Protein AF-A0A1G6SFZ9-F1 (afdb_monomer)

Foldseek 3Di:
DVQCVDPDVVSNVVVLVVLLVCLLVCLVVLVVVLVVDDDDPPSNLSSLLSLLSNLDPSSLVVLLVQCPPPDPSSVVSSLSSLVSNPDPSSVVSD

Radius of gyration: 12.65 Å; Cα contacts (8 Å, |Δi|>4): 117; chains: 1; bounding box: 27×23×33 Å

InterPro domains:
  IPR011989 Armadillo-like helical [G3DSA:1.25.10.10] (1-94)
  IPR016024 Armadillo-type fold [SSF48371] (5-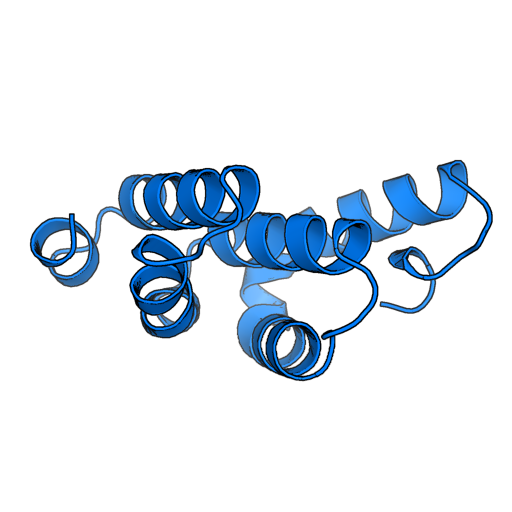87)

Organism: NCBI:txid58114

Sequence (94 aa):
MGLMQSGDPQNQEEGFANLLSLAGENIAALVEEFGAEDRDLGLRRWLLELIASAKTAGAIPILKEQLASSDEMLRYWARHGLEILDTKQSRTIL

Nearest PDB structures (foldseek):
  7q1f-assembly2_T  TM=7.686E-01  e=5.089E-02  synthetic construct
  7p0h-assembly2_B  TM=7.591E-01  e=5.977E-02  synthetic construct
  6gwd-assembly1_H  TM=7.554E-01  e=6.306E-02  synthetic construct
  6hwp-assembly1_A  TM=7.161E-01  e=1.137E-01  synthetic construct
  7q1e-assembly1_D  TM=7.429E-01  e=2.410E-01  synthetic construct

Secondary structure (DSSP, 8-state):
-TTTT-SSHHHHHHHHHHHHHTTTTTHHHHHHHHHH--S-HHHHHHHHHHHHHT-SGGGHHHHHHHTT-S-HHHHHHHHHHHHHH--HHHHHH-

Structure (mmCIF, N/CA/C/O backbone):
data_AF-A0A1G6SFZ9-F1
#
_entry.id   AF-A0A1G6SFZ9-F1
#
loop_
_atom_site.group_PDB
_atom_site.id
_atom_site.type_symbol
_atom_site.label_atom_id
_atom_site.label_alt_id
_atom_site.label_comp_id
_atom_site.label_asym_id
_atom_site.label_entity_id
_atom_site.label_seq_id
_atom_site.pdbx_PDB_ins_code
_atom_site.Cartn_x
_atom_site.Cartn_y
_atom_site.Cartn_z
_atom_site.occupancy
_atom_site.B_iso_or_equiv
_atom_site.auth_seq_id
_atom_site.auth_comp_id
_atom_site.auth_asym_id
_atom_site.auth_atom_id
_atom_site.pdbx_PDB_model_num
ATOM 1 N N . MET A 1 1 ? -0.398 2.281 -15.517 1.00 62.56 1 MET A N 1
ATOM 2 C CA . MET A 1 1 ? 0.838 1.815 -14.851 1.00 62.56 1 MET A CA 1
ATOM 3 C C . MET A 1 1 ? 2.068 1.765 -15.765 1.00 62.56 1 MET A C 1
ATOM 5 O O . MET A 1 1 ? 3.169 1.733 -15.242 1.00 62.56 1 MET A O 1
ATOM 9 N N . GLY A 1 2 ? 1.932 1.898 -17.096 1.00 70.12 2 GLY A N 1
ATOM 10 C CA . GLY A 1 2 ? 3.070 1.794 -18.031 1.00 70.12 2 GLY A CA 1
ATOM 11 C C . GLY A 1 2 ? 4.263 2.740 -17.804 1.00 70.12 2 GLY A C 1
ATOM 12 O O . GLY A 1 2 ? 5.384 2.349 -18.099 1.00 70.12 2 GLY A O 1
ATOM 13 N N . LEU A 1 3 ? 4.071 3.939 -17.235 1.00 66.31 3 LEU A N 1
ATOM 14 C CA . LEU A 1 3 ? 5.194 4.828 -16.883 1.00 66.31 3 LEU A CA 1
ATOM 15 C C . LEU A 1 3 ? 6.002 4.313 -15.677 1.00 66.31 3 LEU A C 1
ATOM 17 O O . LEU A 1 3 ? 7.224 4.388 -15.696 1.00 66.31 3 LEU A O 1
ATOM 21 N N . MET A 1 4 ? 5.350 3.696 -14.685 1.00 78.94 4 MET A N 1
ATOM 22 C CA . MET A 1 4 ? 6.025 3.082 -13.528 1.00 78.94 4 MET A CA 1
ATOM 23 C C . MET A 1 4 ? 6.794 1.800 -13.878 1.00 78.94 4 MET A C 1
ATOM 25 O O . MET A 1 4 ? 7.670 1.393 -13.129 1.00 78.94 4 MET A O 1
ATOM 29 N N . GLN A 1 5 ? 6.480 1.178 -15.015 1.00 78.44 5 GLN A N 1
ATOM 30 C CA . GLN A 1 5 ? 7.181 0.007 -15.556 1.00 78.44 5 GLN A CA 1
ATOM 31 C C . GLN A 1 5 ? 8.279 0.392 -16.567 1.00 78.44 5 GLN A C 1
ATOM 33 O O . GLN A 1 5 ? 8.919 -0.477 -17.159 1.00 78.44 5 GLN A O 1
ATOM 38 N N . SER A 1 6 ? 8.500 1.692 -16.794 1.00 79.38 6 SER A N 1
ATOM 39 C CA . SER A 1 6 ? 9.580 2.198 -17.646 1.00 79.38 6 SER A CA 1
ATOM 40 C C . SER A 1 6 ? 10.947 1.803 -17.080 1.00 79.38 6 SER A C 1
ATOM 42 O O . SER A 1 6 ? 11.122 1.781 -15.872 1.00 79.38 6 SER A O 1
ATOM 44 N N . GLY A 1 7 ? 11.947 1.552 -17.931 1.00 78.62 7 GLY A N 1
ATOM 45 C CA . GLY A 1 7 ? 13.342 1.393 -17.485 1.00 78.62 7 GLY A CA 1
ATOM 46 C C . GLY A 1 7 ? 14.041 2.717 -17.135 1.00 78.62 7 GLY A C 1
ATOM 47 O O . GLY A 1 7 ? 15.159 2.706 -16.631 1.00 78.62 7 GLY A O 1
ATOM 48 N N . ASP A 1 8 ? 13.396 3.846 -17.435 1.00 86.94 8 ASP A N 1
ATOM 49 C CA . ASP A 1 8 ? 13.858 5.196 -17.103 1.00 86.94 8 ASP A CA 1
ATOM 50 C C . ASP A 1 8 ? 13.312 5.630 -15.726 1.00 86.94 8 ASP A C 1
ATOM 52 O O . ASP A 1 8 ? 12.089 5.780 -15.606 1.00 86.94 8 ASP A O 1
ATOM 56 N N . PRO A 1 9 ? 14.180 5.870 -14.720 1.00 84.94 9 PRO A N 1
ATOM 57 C CA . PRO A 1 9 ? 13.777 6.280 -13.374 1.00 84.94 9 PRO A CA 1
ATOM 58 C C . P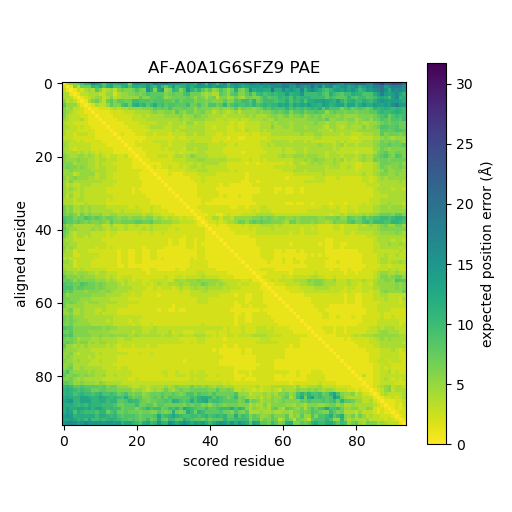RO A 1 9 ? 12.919 7.547 -13.333 1.00 84.94 9 PRO A C 1
ATOM 60 O O . PRO A 1 9 ? 12.017 7.648 -12.507 1.00 84.94 9 PRO A O 1
ATOM 63 N N . GLN A 1 10 ? 13.151 8.504 -14.236 1.00 87.38 10 GLN A N 1
ATOM 64 C CA . GLN A 1 10 ? 12.399 9.758 -14.228 1.00 87.38 10 GLN A CA 1
ATOM 65 C C . GLN A 1 10 ? 10.940 9.530 -14.636 1.00 87.38 10 GLN A C 1
ATOM 67 O O . GLN A 1 10 ? 10.019 10.029 -13.990 1.00 87.38 10 GLN A O 1
ATOM 72 N N . ASN A 1 11 ? 10.724 8.701 -15.659 1.00 87.56 11 ASN A N 1
ATOM 73 C CA . ASN A 1 11 ? 9.381 8.307 -16.083 1.00 87.56 11 ASN A CA 1
ATOM 74 C C . ASN A 1 11 ? 8.669 7.485 -15.001 1.00 87.56 11 ASN A C 1
ATOM 76 O O . ASN A 1 11 ? 7.451 7.587 -14.850 1.00 87.56 11 ASN A O 1
ATOM 80 N N . GLN A 1 12 ? 9.417 6.682 -14.242 1.00 87.00 12 GLN A N 1
ATOM 81 C CA . GLN A 1 12 ? 8.859 5.911 -13.140 1.00 87.00 12 GLN A CA 1
ATOM 82 C C . GLN A 1 12 ? 8.342 6.809 -12.010 1.00 87.00 12 GLN A C 1
ATOM 84 O O . GLN A 1 12 ? 7.192 6.657 -11.589 1.00 87.00 12 GLN A O 1
ATOM 89 N N . GLU A 1 13 ? 9.157 7.769 -11.562 1.00 88.12 13 GLU A N 1
ATOM 90 C CA . GLU A 1 13 ? 8.783 8.736 -10.523 1.00 88.12 13 GLU A CA 1
ATOM 91 C C . GLU A 1 13 ? 7.609 9.619 -10.962 1.00 88.12 13 GLU A C 1
ATOM 93 O O . GLU A 1 13 ? 6.669 9.834 -10.194 1.00 88.12 13 GLU A O 1
ATOM 98 N N . GLU A 1 14 ? 7.609 10.082 -12.213 1.00 89.50 14 GLU A N 1
ATOM 99 C CA . GLU A 1 14 ? 6.496 10.855 -12.770 1.00 89.50 14 GLU A CA 1
ATOM 100 C C . GLU A 1 14 ? 5.210 10.017 -12.842 1.00 89.50 14 GLU A C 1
ATOM 102 O O . GLU A 1 14 ? 4.129 10.471 -12.456 1.00 89.50 14 GLU A O 1
ATOM 107 N N . GLY A 1 15 ? 5.320 8.761 -13.281 1.00 89.06 15 GLY A N 1
ATOM 108 C CA . GLY A 1 15 ? 4.209 7.814 -13.294 1.00 89.06 15 GLY A CA 1
ATOM 109 C C . GLY A 1 15 ? 3.617 7.589 -11.903 1.00 89.06 15 GLY A C 1
ATOM 110 O O . GLY A 1 15 ? 2.392 7.591 -11.748 1.00 89.06 15 GLY A O 1
ATOM 111 N N . PHE A 1 16 ? 4.478 7.446 -10.895 1.00 91.50 16 PHE A N 1
ATOM 112 C CA . PHE A 1 16 ? 4.076 7.311 -9.501 1.00 91.50 16 PHE A CA 1
ATOM 113 C C . PHE A 1 16 ? 3.370 8.574 -8.991 1.00 91.50 16 PHE A C 1
ATOM 115 O O . PHE A 1 16 ? 2.257 8.484 -8.476 1.00 91.50 16 PHE A O 1
ATOM 122 N N . ALA A 1 17 ? 3.964 9.755 -9.184 1.00 91.12 17 ALA A N 1
ATOM 123 C CA . ALA A 1 17 ? 3.402 11.022 -8.718 1.00 91.12 17 ALA A CA 1
ATOM 124 C C . ALA A 1 17 ? 2.014 11.299 -9.320 1.00 91.12 17 ALA A C 1
ATOM 126 O O . ALA A 1 17 ? 1.091 11.712 -8.611 1.00 91.12 17 ALA A O 1
ATOM 127 N N . ASN A 1 18 ? 1.839 11.000 -10.609 1.00 90.69 18 ASN A N 1
ATOM 128 C CA . ASN A 1 18 ? 0.551 11.125 -11.287 1.00 90.69 18 ASN A CA 1
ATOM 129 C C . ASN A 1 18 ? -0.506 10.206 -10.660 1.00 90.69 18 ASN A C 1
ATOM 131 O O . ASN A 1 18 ? -1.613 10.652 -10.345 1.00 90.69 18 ASN A O 1
ATOM 135 N N . LEU A 1 19 ? -0.159 8.937 -10.425 1.00 91.88 19 LEU A N 1
ATOM 136 C CA . LEU A 1 19 ? -1.075 7.963 -9.831 1.00 91.88 19 LEU A CA 1
ATOM 137 C C . LEU A 1 19 ? -1.367 8.241 -8.359 1.00 91.88 19 LEU A C 1
ATOM 139 O O . LEU A 1 19 ? -2.482 7.972 -7.923 1.00 91.88 19 LEU A O 1
ATOM 143 N N . LEU A 1 20 ? -0.430 8.821 -7.608 1.00 91.75 20 LEU A N 1
ATOM 144 C CA . LEU A 1 20 ? -0.624 9.155 -6.197 1.00 91.75 20 LEU A CA 1
ATOM 145 C C . LEU A 1 20 ? -1.812 10.103 -6.005 1.00 91.75 20 LEU A C 1
ATOM 147 O O . LEU A 1 20 ? -2.640 9.893 -5.120 1.00 91.75 20 LEU A O 1
ATOM 151 N N . SER A 1 21 ? -1.941 11.106 -6.877 1.00 90.25 21 SER A N 1
ATOM 152 C CA . SER A 1 21 ? -3.061 12.054 -6.835 1.00 90.25 21 SER A CA 1
ATOM 153 C C . SER A 1 21 ? -4.417 11.420 -7.181 1.00 90.25 21 SER A C 1
ATOM 155 O O . SER A 1 21 ? -5.454 11.896 -6.722 1.00 90.25 21 SER A O 1
ATOM 157 N N . LEU A 1 22 ? -4.405 10.315 -7.933 1.00 92.31 22 LEU A N 1
ATOM 158 C CA . LEU A 1 22 ? -5.585 9.611 -8.444 1.00 92.31 22 LEU A CA 1
ATOM 159 C C . LEU A 1 22 ? -5.791 8.235 -7.789 1.00 92.31 22 LEU A C 1
ATOM 161 O O . LEU A 1 22 ? -6.615 7.440 -8.251 1.00 92.31 22 LEU A O 1
ATOM 165 N N . ALA A 1 23 ? -5.051 7.927 -6.721 1.00 91.62 23 ALA A N 1
ATOM 166 C CA . ALA A 1 23 ? -4.998 6.586 -6.146 1.00 91.62 23 ALA A CA 1
ATOM 167 C C . ALA A 1 23 ? -6.359 6.133 -5.599 1.00 91.62 23 ALA A C 1
ATOM 169 O O . ALA A 1 23 ? -6.746 4.978 -5.761 1.00 91.62 23 ALA A O 1
ATOM 170 N N . GLY A 1 24 ? -7.121 7.060 -5.009 1.00 91.12 24 GLY A N 1
ATOM 171 C CA . GLY A 1 24 ? -8.482 6.798 -4.536 1.00 91.12 24 GLY A CA 1
ATOM 172 C C . GLY A 1 24 ? -9.436 6.386 -5.658 1.00 91.12 24 GLY A C 1
ATOM 173 O O . GLY A 1 24 ? -10.197 5.433 -5.499 1.00 91.12 24 GLY A O 1
ATOM 174 N N . GLU A 1 25 ? -9.357 7.065 -6.804 1.00 93.44 25 GLU A N 1
ATOM 175 C CA . GLU A 1 25 ? -10.191 6.797 -7.985 1.00 93.44 25 GLU A CA 1
ATOM 176 C C . GLU A 1 25 ? -9.803 5.488 -8.681 1.00 93.44 25 GLU A C 1
ATOM 178 O O . GLU A 1 25 ? -10.649 4.813 -9.264 1.00 93.44 25 GLU A O 1
ATOM 183 N N . ASN A 1 26 ? -8.532 5.098 -8.575 1.00 93.50 26 ASN A N 1
ATOM 184 C CA . ASN A 1 26 ? -7.974 3.922 -9.236 1.00 93.50 26 ASN A CA 1
ATOM 185 C C . ASN A 1 26 ? -7.757 2.737 -8.285 1.00 93.50 26 ASN A C 1
ATOM 187 O O . ASN A 1 26 ? -7.064 1.789 -8.651 1.00 93.50 26 ASN A O 1
ATOM 191 N N . ILE A 1 27 ? -8.351 2.745 -7.085 1.00 94.81 27 ILE A N 1
ATOM 192 C CA . ILE A 1 27 ? -8.071 1.730 -6.058 1.00 94.81 27 ILE A CA 1
ATOM 193 C C . ILE A 1 27 ? -8.301 0.297 -6.552 1.00 94.81 27 ILE A C 1
ATOM 195 O O . ILE A 1 27 ? -7.496 -0.581 -6.265 1.00 94.81 27 ILE A O 1
ATOM 199 N N . ALA A 1 28 ? -9.355 0.055 -7.337 1.00 93.94 28 ALA A N 1
ATOM 200 C CA . ALA A 1 28 ? -9.639 -1.274 -7.875 1.00 93.94 28 ALA A CA 1
ATOM 201 C C . ALA A 1 28 ? -8.528 -1.759 -8.822 1.00 93.94 28 ALA A C 1
ATOM 203 O O . ALA A 1 28 ? -8.036 -2.871 -8.662 1.00 93.94 28 ALA A O 1
ATOM 204 N N . ALA A 1 29 ? -8.088 -0.897 -9.745 1.00 94.50 29 ALA A N 1
ATOM 205 C CA . ALA A 1 29 ? -7.018 -1.209 -10.689 1.00 94.50 29 ALA A CA 1
ATOM 206 C C . ALA A 1 29 ? -5.658 -1.369 -9.990 1.00 94.50 29 ALA A C 1
ATOM 208 O O . ALA A 1 29 ? -4.880 -2.246 -10.347 1.00 94.50 29 ALA A O 1
ATOM 209 N N . LEU A 1 30 ? -5.377 -0.554 -8.967 1.00 95.44 30 LEU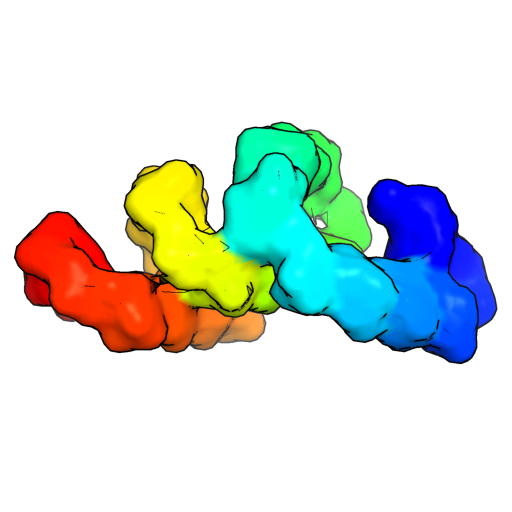 A N 1
ATOM 210 C CA . LEU A 1 30 ? -4.149 -0.669 -8.175 1.00 95.44 30 LEU A CA 1
ATOM 211 C C . LEU A 1 30 ? -4.094 -1.989 -7.396 1.00 95.44 30 LEU A C 1
ATOM 213 O O . LEU A 1 30 ? -3.045 -2.625 -7.350 1.00 95.44 30 LEU A O 1
ATOM 217 N N . VAL A 1 31 ? -5.213 -2.413 -6.799 1.00 95.44 31 VAL A N 1
ATOM 218 C CA . VAL A 1 31 ? -5.309 -3.700 -6.091 1.00 95.44 31 VAL A CA 1
ATOM 219 C C . VAL A 1 31 ? -5.152 -4.874 -7.057 1.00 95.44 31 VAL A C 1
ATOM 221 O O . VAL A 1 31 ? -4.455 -5.832 -6.728 1.00 95.44 31 VAL A O 1
ATOM 224 N N . GLU A 1 32 ? -5.770 -4.798 -8.238 1.00 95.06 32 GLU A N 1
ATOM 225 C CA . GLU A 1 32 ? -5.630 -5.815 -9.283 1.00 95.06 32 GLU A CA 1
ATOM 226 C C . GLU A 1 32 ? -4.169 -5.969 -9.720 1.00 95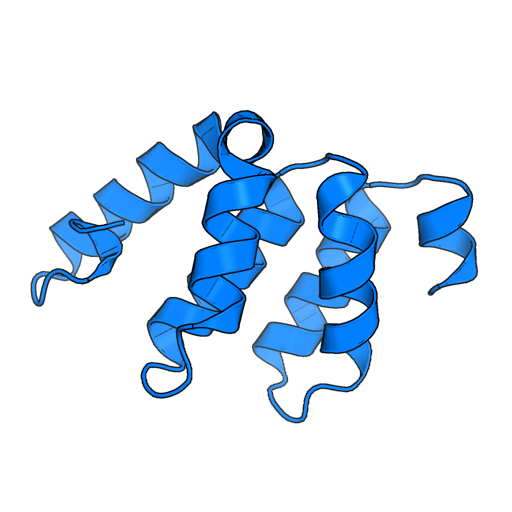.06 32 GLU A C 1
ATOM 228 O O . GLU A 1 32 ? -3.637 -7.078 -9.687 1.00 95.06 32 GLU A O 1
ATOM 233 N N . GLU A 1 33 ? -3.488 -4.866 -10.036 1.00 94.81 33 GLU A N 1
ATOM 234 C CA . GLU A 1 33 ? -2.081 -4.921 -10.441 1.00 94.81 33 GLU A CA 1
ATOM 235 C C . GLU A 1 33 ? -1.175 -5.402 -9.309 1.00 94.81 33 GLU A C 1
ATOM 237 O O . GLU A 1 33 ? -0.297 -6.230 -9.535 1.00 94.81 33 GLU A O 1
ATOM 242 N N . PHE A 1 34 ? -1.398 -4.947 -8.072 1.00 95.50 34 PHE A N 1
ATOM 243 C CA . PHE A 1 34 ? -0.624 -5.430 -6.926 1.00 95.50 34 PHE A CA 1
ATOM 244 C C . PHE A 1 34 ? -0.753 -6.949 -6.751 1.00 95.50 34 PHE A C 1
ATOM 246 O O . PHE A 1 34 ? 0.210 -7.612 -6.364 1.00 95.50 34 PHE A O 1
ATOM 253 N N . GLY A 1 35 ? -1.938 -7.502 -7.025 1.00 93.44 35 GLY A N 1
ATOM 254 C CA . GLY A 1 35 ? -2.182 -8.941 -7.001 1.00 93.44 35 GLY A CA 1
ATOM 255 C C . GLY A 1 35 ? -1.521 -9.700 -8.155 1.00 93.44 35 GLY A C 1
ATOM 256 O O . GLY A 1 35 ? -1.204 -10.874 -7.987 1.00 93.44 35 GLY A O 1
ATOM 257 N N . ALA A 1 36 ? -1.307 -9.050 -9.300 1.00 93.38 36 ALA A N 1
ATOM 258 C CA . ALA A 1 36 ? -0.664 -9.641 -10.473 1.00 93.38 36 ALA A CA 1
ATOM 259 C C . ALA A 1 36 ? 0.875 -9.527 -10.457 1.00 93.38 36 ALA A C 1
ATOM 261 O O . ALA A 1 36 ? 1.560 -10.341 -11.082 1.00 93.38 36 ALA A O 1
ATOM 262 N N . GLU A 1 37 ? 1.429 -8.528 -9.765 1.00 92.38 37 GLU A N 1
ATOM 263 C CA . GLU A 1 37 ? 2.863 -8.222 -9.783 1.00 92.38 37 GLU A CA 1
ATOM 264 C C . GLU A 1 37 ? 3.666 -9.046 -8.766 1.00 92.38 37 GLU A C 1
ATOM 266 O O . GLU A 1 37 ? 3.887 -8.609 -7.641 1.00 92.38 37 GLU A O 1
ATOM 271 N N . ASP A 1 38 ? 4.149 -10.230 -9.146 1.00 86.62 38 ASP A N 1
ATOM 272 C CA . ASP A 1 38 ? 4.912 -11.129 -8.259 1.00 86.62 38 ASP A CA 1
ATOM 273 C C . ASP A 1 38 ? 6.444 -11.028 -8.368 1.00 86.62 38 ASP A C 1
ATOM 275 O O . ASP A 1 38 ? 7.157 -11.637 -7.564 1.00 86.62 38 ASP A O 1
ATOM 279 N N . ARG A 1 39 ? 6.989 -10.325 -9.368 1.00 86.19 39 ARG A N 1
ATOM 280 C CA . ARG A 1 39 ? 8.419 -10.429 -9.722 1.00 86.19 39 ARG A CA 1
ATOM 281 C C . ARG A 1 39 ? 9.201 -9.176 -9.386 1.00 86.19 39 ARG A C 1
ATOM 283 O O . ARG A 1 39 ? 10.334 -9.276 -8.915 1.00 86.19 39 ARG A O 1
ATOM 290 N N . ASP A 1 40 ? 8.617 -8.016 -9.639 1.00 90.56 40 ASP A N 1
ATOM 291 C CA . ASP A 1 40 ? 9.246 -6.734 -9.380 1.00 90.56 40 ASP A CA 1
ATOM 292 C C . ASP A 1 40 ? 8.856 -6.227 -7.990 1.00 90.56 40 ASP A C 1
ATOM 294 O O . ASP A 1 40 ? 7.829 -5.581 -7.784 1.00 90.56 40 ASP A O 1
ATOM 298 N N . LEU A 1 41 ? 9.715 -6.513 -7.009 1.00 89.69 41 LEU A N 1
ATOM 299 C CA . LEU A 1 41 ? 9.525 -6.049 -5.635 1.00 89.69 41 LEU A CA 1
ATOM 300 C C . LEU A 1 41 ? 9.509 -4.517 -5.520 1.00 89.69 41 LEU A C 1
ATOM 302 O O . LEU A 1 41 ? 8.879 -3.992 -4.604 1.00 89.69 41 LEU A O 1
ATOM 306 N N . GLY A 1 42 ? 10.195 -3.794 -6.411 1.00 90.88 42 GLY A N 1
ATOM 307 C CA . GLY A 1 42 ? 10.200 -2.332 -6.419 1.00 90.88 42 GLY A CA 1
ATOM 308 C C . GLY A 1 42 ? 8.836 -1.790 -6.821 1.00 90.88 42 GLY A C 1
ATOM 309 O O . GLY A 1 42 ? 8.222 -1.032 -6.065 1.00 90.88 42 GLY A O 1
ATOM 310 N N . LEU A 1 43 ? 8.317 -2.271 -7.951 1.00 91.31 43 LEU A N 1
ATOM 311 C CA . LEU A 1 43 ? 6.980 -1.920 -8.415 1.00 91.31 43 LEU A CA 1
ATOM 312 C C . LEU A 1 43 ? 5.913 -2.324 -7.395 1.00 91.31 43 LEU A C 1
ATOM 314 O O . LEU A 1 43 ? 5.036 -1.526 -7.066 1.00 91.31 43 LEU A O 1
ATOM 318 N N . ARG A 1 44 ? 6.019 -3.527 -6.826 1.00 94.88 44 ARG A N 1
ATOM 319 C CA . ARG A 1 44 ? 5.064 -4.024 -5.831 1.00 94.88 44 ARG A CA 1
ATOM 320 C C . ARG A 1 44 ? 5.017 -3.140 -4.577 1.00 94.88 44 ARG A C 1
ATOM 322 O O . ARG A 1 44 ? 3.939 -2.894 -4.035 1.00 94.88 44 ARG A O 1
ATOM 329 N N . ARG A 1 45 ? 6.162 -2.606 -4.134 1.00 95.25 45 ARG A N 1
ATOM 330 C CA . ARG A 1 45 ? 6.234 -1.645 -3.017 1.00 95.25 45 ARG A CA 1
ATOM 331 C C . ARG A 1 45 ? 5.572 -0.316 -3.359 1.00 95.25 45 ARG A C 1
ATOM 333 O O . ARG A 1 45 ? 4.783 0.168 -2.552 1.00 95.25 45 ARG A O 1
ATOM 340 N N . TRP A 1 46 ? 5.829 0.235 -4.543 1.00 95.00 46 TRP A N 1
ATOM 341 C CA . TRP A 1 46 ? 5.157 1.457 -4.987 1.00 95.00 46 TRP A CA 1
ATOM 342 C C . TRP A 1 46 ? 3.648 1.281 -5.146 1.00 95.00 46 TRP A C 1
ATOM 344 O O . TRP A 1 46 ? 2.885 2.157 -4.753 1.00 95.00 46 TRP A O 1
ATOM 354 N N . LEU A 1 47 ? 3.194 0.142 -5.669 1.00 95.88 47 LEU A N 1
ATOM 355 C CA . LEU A 1 47 ? 1.768 -0.162 -5.759 1.00 95.88 47 LEU A CA 1
ATOM 356 C C . LEU A 1 47 ? 1.117 -0.174 -4.371 1.00 95.88 47 LEU A C 1
ATOM 358 O O . LEU A 1 47 ? 0.063 0.437 -4.194 1.00 95.88 47 LEU A O 1
ATOM 362 N N . LEU A 1 48 ? 1.751 -0.792 -3.367 1.00 96.88 48 LEU A N 1
ATOM 363 C CA . LEU A 1 48 ? 1.200 -0.781 -2.010 1.00 96.88 48 LEU A CA 1
ATOM 364 C C . LEU A 1 48 ? 1.227 0.612 -1.370 1.00 96.88 48 LEU A C 1
ATOM 366 O O . LEU A 1 48 ? 0.302 0.956 -0.639 1.00 96.88 48 LEU A O 1
ATOM 370 N N . GLU A 1 49 ? 2.241 1.423 -1.659 1.00 96.56 49 GLU A N 1
ATOM 371 C CA . GLU A 1 49 ? 2.300 2.820 -1.221 1.00 96.56 49 GLU A CA 1
ATOM 372 C C . GLU A 1 49 ? 1.144 3.651 -1.803 1.00 96.56 49 GLU A C 1
ATOM 374 O O . GLU A 1 49 ? 0.469 4.381 -1.069 1.00 96.56 49 GLU A O 1
ATOM 379 N N . LEU A 1 50 ? 0.848 3.490 -3.097 1.00 96.31 50 LEU A N 1
ATOM 380 C CA . LEU A 1 50 ? -0.302 4.126 -3.748 1.00 96.31 50 LEU A CA 1
ATOM 381 C C . LEU A 1 50 ? -1.623 3.663 -3.121 1.00 96.31 50 LEU A C 1
ATOM 383 O O . LEU A 1 50 ? -2.471 4.487 -2.779 1.00 96.31 50 LEU A O 1
ATOM 387 N N . ILE A 1 51 ? -1.782 2.355 -2.908 1.00 96.19 51 ILE A N 1
ATOM 388 C CA . ILE A 1 51 ? -2.956 1.762 -2.250 1.00 96.19 51 ILE A CA 1
ATOM 389 C C . ILE A 1 51 ? -3.132 2.316 -0.829 1.00 96.19 51 ILE A C 1
ATOM 391 O O . ILE A 1 51 ? -4.239 2.703 -0.451 1.00 96.19 51 ILE A O 1
ATOM 395 N N . ALA A 1 52 ? -2.057 2.389 -0.041 1.00 95.56 52 ALA A N 1
ATOM 396 C CA . ALA A 1 52 ? -2.072 2.951 1.309 1.00 95.56 52 ALA A CA 1
ATOM 397 C C . ALA A 1 52 ? -2.461 4.438 1.304 1.00 95.56 52 ALA A C 1
ATOM 399 O O . ALA A 1 52 ? -3.184 4.905 2.187 1.00 95.56 52 ALA A O 1
ATOM 400 N N . SER A 1 53 ? -2.039 5.166 0.271 1.00 94.44 53 SER A N 1
ATOM 401 C CA . SER A 1 53 ? -2.308 6.593 0.085 1.00 94.44 53 SER A CA 1
ATOM 402 C C . SER A 1 53 ? -3.691 6.898 -0.500 1.00 94.44 53 SER A C 1
ATOM 404 O O . SER A 1 53 ? -4.121 8.051 -0.473 1.00 94.44 53 SER A O 1
ATOM 406 N N . ALA A 1 54 ? -4.422 5.888 -0.980 1.00 92.56 54 ALA A N 1
ATOM 407 C CA . ALA A 1 54 ? -5.729 6.050 -1.613 1.00 92.56 54 ALA A CA 1
ATOM 408 C C . ALA A 1 54 ? -6.819 6.567 -0.655 1.00 92.56 54 ALA A C 1
ATOM 410 O O . ALA A 1 54 ? -7.807 7.140 -1.107 1.00 92.56 54 ALA A O 1
ATOM 411 N N . LYS A 1 55 ? -6.659 6.375 0.665 1.00 88.19 55 LYS A N 1
ATOM 412 C CA . LYS A 1 55 ? -7.612 6.806 1.713 1.00 88.19 55 LYS A CA 1
ATOM 413 C C . LYS A 1 55 ? -9.055 6.325 1.491 1.00 88.19 55 LYS A C 1
ATOM 415 O O . LYS A 1 55 ? -10.006 6.964 1.937 1.00 88.19 55 LYS A O 1
ATOM 420 N N . THR A 1 56 ? -9.234 5.175 0.841 1.00 90.25 56 THR A N 1
ATOM 421 C CA . THR A 1 56 ? -10.545 4.545 0.643 1.00 90.25 56 THR A CA 1
ATOM 422 C C . THR A 1 56 ? -10.650 3.208 1.374 1.00 90.25 56 THR A C 1
ATOM 424 O O . THR A 1 56 ? -9.673 2.476 1.536 1.00 90.25 56 THR A O 1
ATOM 427 N N . ALA A 1 57 ? -11.869 2.838 1.783 1.00 89.44 57 ALA A N 1
ATOM 428 C CA . ALA A 1 57 ? -12.124 1.552 2.440 1.00 89.44 57 ALA A CA 1
ATOM 429 C C . ALA A 1 57 ? -11.792 0.337 1.548 1.00 89.44 57 ALA A C 1
ATOM 431 O O . ALA A 1 57 ? -11.536 -0.748 2.067 1.00 89.44 57 ALA A O 1
ATOM 432 N N . GLY A 1 58 ? -11.746 0.520 0.221 1.00 90.12 58 GLY A N 1
ATOM 433 C CA . GLY A 1 58 ? -11.342 -0.517 -0.733 1.00 90.12 58 GLY A CA 1
ATOM 434 C C . GLY A 1 58 ? -9.904 -1.010 -0.535 1.00 90.12 58 GLY A C 1
ATOM 435 O O . GLY A 1 58 ? -9.608 -2.148 -0.882 1.00 90.12 58 GLY A O 1
ATOM 436 N N . ALA A 1 59 ? -9.038 -0.206 0.090 1.00 93.62 59 ALA A N 1
ATOM 437 C CA . ALA A 1 59 ? -7.667 -0.594 0.415 1.00 93.62 59 ALA A CA 1
ATOM 438 C C . ALA A 1 59 ? -7.565 -1.510 1.653 1.00 93.62 59 ALA A C 1
ATOM 440 O O . ALA A 1 59 ? -6.567 -2.203 1.831 1.00 93.62 59 ALA A O 1
ATOM 441 N N . ILE A 1 60 ? -8.581 -1.549 2.526 1.00 93.38 60 ILE A N 1
ATOM 442 C CA . ILE A 1 60 ? -8.490 -2.242 3.826 1.00 93.38 60 ILE A CA 1
ATOM 443 C C . ILE A 1 60 ? -8.147 -3.737 3.696 1.00 93.38 60 ILE A C 1
ATOM 445 O O . ILE A 1 60 ? -7.277 -4.189 4.445 1.00 93.38 60 ILE A O 1
ATOM 449 N N . PRO A 1 61 ? -8.778 -4.527 2.799 1.00 94.50 61 PRO A N 1
ATOM 450 C CA . PRO A 1 61 ? -8.490 -5.957 2.703 1.00 94.50 61 PRO A CA 1
ATOM 451 C C . PRO A 1 61 ? -7.025 -6.245 2.366 1.00 94.50 61 PRO A C 1
ATOM 453 O O . PRO A 1 61 ? -6.400 -7.061 3.042 1.00 94.50 61 PRO A O 1
ATOM 456 N N . ILE A 1 62 ? -6.466 -5.531 1.384 1.00 95.69 62 ILE A N 1
ATOM 457 C CA . ILE A 1 62 ? -5.089 -5.758 0.940 1.00 95.69 62 ILE A CA 1
ATOM 458 C C . ILE A 1 62 ? -4.075 -5.240 1.965 1.00 95.69 62 ILE A C 1
ATOM 460 O O . ILE A 1 62 ? -3.097 -5.922 2.257 1.00 95.69 62 ILE A O 1
ATOM 464 N N . LEU A 1 63 ? -4.338 -4.091 2.602 1.00 95.56 63 LEU A N 1
ATOM 465 C CA . LEU A 1 63 ? -3.475 -3.577 3.668 1.00 95.56 63 LEU A CA 1
ATOM 466 C C . LEU A 1 63 ? -3.447 -4.547 4.857 1.00 95.56 63 LEU A C 1
ATOM 468 O O . LEU A 1 63 ? -2.381 -4.841 5.384 1.00 95.56 63 LEU A O 1
ATOM 472 N N . LYS A 1 64 ? -4.597 -5.114 5.244 1.00 96.19 64 LYS A N 1
ATOM 473 C CA . LYS A 1 64 ? -4.665 -6.129 6.305 1.00 96.19 64 LYS A CA 1
ATOM 474 C C . LYS A 1 64 ? -3.816 -7.358 5.983 1.00 96.19 64 LYS A C 1
ATOM 476 O O . LYS A 1 64 ? -3.116 -7.852 6.862 1.00 96.19 64 LYS A O 1
ATOM 481 N N . GLU A 1 65 ? -3.898 -7.867 4.759 1.00 96.12 65 GLU A N 1
ATOM 482 C CA . GLU A 1 65 ? -3.120 -9.030 4.326 1.00 96.12 65 GLU A CA 1
ATOM 483 C C . GLU A 1 65 ? -1.612 -8.755 4.398 1.00 96.12 65 GLU A C 1
ATOM 485 O O . GLU A 1 65 ? -0.847 -9.554 4.942 1.00 96.12 65 GLU A O 1
ATOM 490 N N . GLN A 1 66 ? -1.187 -7.580 3.927 1.00 96.62 66 GLN A N 1
ATOM 491 C CA . GLN A 1 66 ? 0.227 -7.218 3.853 1.00 96.62 66 GLN A CA 1
ATOM 492 C C . GLN A 1 66 ? 0.877 -6.916 5.214 1.00 96.62 66 GLN A C 1
ATOM 494 O O . GLN A 1 66 ? 2.104 -6.889 5.297 1.00 96.62 66 GLN A O 1
ATOM 499 N N .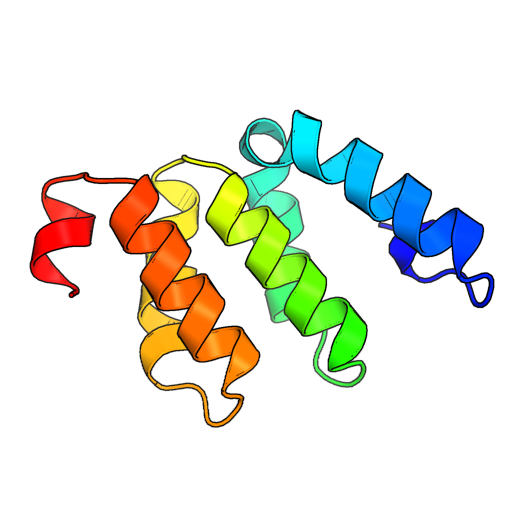 LEU A 1 67 ? 0.112 -6.803 6.308 1.00 96.44 67 LEU A N 1
ATOM 500 C CA . LEU A 1 67 ? 0.676 -6.751 7.667 1.00 96.44 67 LEU A CA 1
ATOM 501 C C . LEU A 1 67 ? 1.499 -8.000 8.022 1.00 96.44 67 LEU A C 1
ATOM 503 O O . LEU A 1 67 ? 2.430 -7.910 8.823 1.00 96.44 67 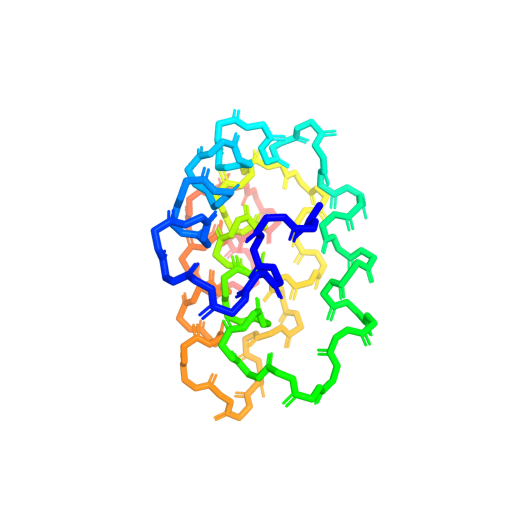LEU A O 1
ATOM 507 N N . ALA A 1 68 ? 1.176 -9.151 7.425 1.00 95.31 68 ALA A N 1
ATOM 508 C CA . ALA A 1 68 ? 1.888 -10.414 7.627 1.00 95.31 68 ALA A CA 1
ATOM 509 C C . ALA A 1 68 ? 2.980 -10.679 6.571 1.00 95.31 68 ALA A C 1
ATOM 511 O O . ALA A 1 68 ? 3.595 -11.746 6.588 1.00 95.31 68 ALA A O 1
ATOM 512 N N . SER A 1 69 ? 3.224 -9.737 5.653 1.00 94.94 69 SER A N 1
ATOM 513 C CA . SER A 1 69 ? 4.218 -9.893 4.587 1.00 94.94 69 SER A CA 1
ATOM 514 C C . SER A 1 69 ? 5.621 -10.107 5.155 1.00 94.94 69 SER A C 1
ATOM 516 O O . SER A 1 69 ? 5.962 -9.557 6.201 1.00 94.94 69 SER A O 1
ATOM 518 N N . SER A 1 70 ? 6.472 -10.876 4.473 1.00 93.94 70 SER A N 1
ATOM 519 C CA . SER A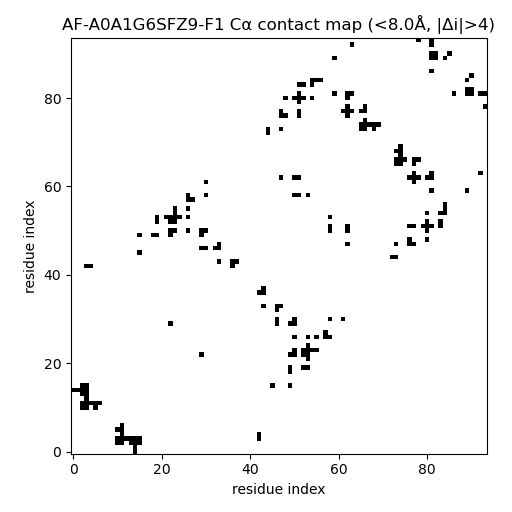 1 70 ? 7.895 -10.990 4.825 1.00 93.94 70 SER A CA 1
ATOM 520 C C . SER A 1 70 ? 8.696 -9.750 4.409 1.00 93.94 70 SER A C 1
ATOM 522 O O . SER A 1 70 ? 9.726 -9.461 5.024 1.00 93.94 70 SER A O 1
ATOM 524 N N . ASP A 1 71 ? 8.192 -8.964 3.455 1.00 94.81 71 ASP A N 1
ATOM 525 C CA . ASP A 1 71 ? 8.793 -7.702 3.026 1.00 94.81 71 ASP A CA 1
ATOM 526 C C . ASP A 1 71 ? 8.475 -6.577 4.027 1.00 94.81 71 ASP A C 1
ATOM 528 O O . ASP A 1 71 ? 7.317 -6.262 4.309 1.00 94.81 71 ASP A O 1
ATOM 532 N N . GLU A 1 72 ? 9.521 -5.975 4.592 1.00 95.62 72 GLU A N 1
ATOM 533 C CA . GLU A 1 72 ? 9.396 -4.928 5.608 1.00 95.62 72 GLU A CA 1
ATOM 534 C C . GLU A 1 72 ? 8.747 -3.646 5.085 1.00 95.62 72 GLU A C 1
ATOM 536 O O . GLU A 1 72 ? 7.935 -3.051 5.795 1.00 95.62 72 GLU A O 1
ATOM 541 N N . MET A 1 73 ? 9.035 -3.258 3.842 1.00 95.06 73 MET A N 1
ATOM 542 C CA . MET A 1 73 ? 8.428 -2.077 3.229 1.00 95.06 73 MET A CA 1
ATOM 543 C C . MET A 1 73 ? 6.942 -2.307 2.972 1.00 95.06 73 MET A C 1
ATOM 545 O O . MET A 1 73 ?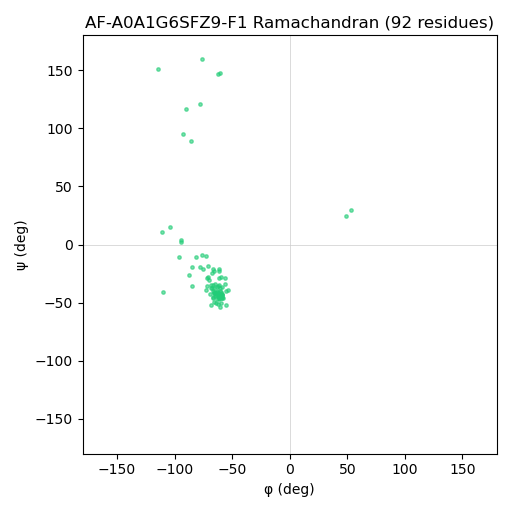 6.136 -1.401 3.185 1.00 95.06 73 MET A O 1
ATOM 549 N N . LEU A 1 74 ? 6.557 -3.528 2.582 1.00 96.38 74 LEU A N 1
ATOM 550 C CA . LEU A 1 74 ? 5.142 -3.859 2.425 1.00 96.38 74 LEU A CA 1
ATOM 551 C C . LEU A 1 7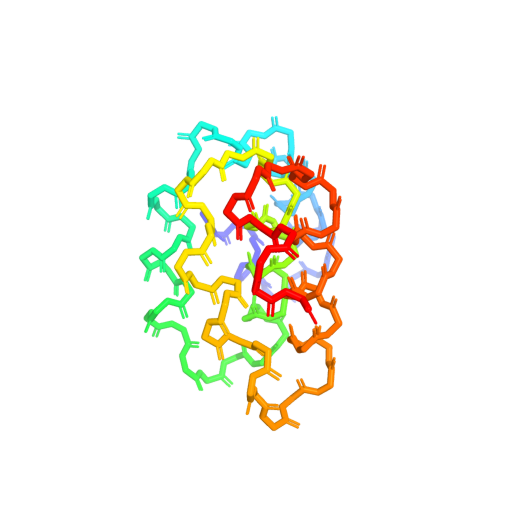4 ? 4.400 -3.804 3.766 1.00 96.38 74 LEU A C 1
ATOM 553 O O . LEU A 1 74 ? 3.342 -3.183 3.861 1.00 96.38 74 LEU A O 1
ATOM 557 N N . ARG A 1 75 ? 4.981 -4.367 4.835 1.00 97.12 75 ARG A N 1
ATOM 558 C CA . ARG A 1 75 ? 4.401 -4.260 6.186 1.00 97.12 75 ARG A CA 1
ATOM 559 C C . ARG A 1 75 ? 4.287 -2.812 6.663 1.00 97.12 75 ARG A C 1
ATOM 561 O O . ARG A 1 75 ? 3.301 -2.461 7.312 1.00 97.12 75 ARG A O 1
ATOM 568 N N . TYR A 1 76 ? 5.289 -1.983 6.370 1.00 96.50 76 TYR A N 1
ATOM 569 C CA . TYR A 1 76 ? 5.288 -0.568 6.729 1.00 96.50 76 TYR A CA 1
ATOM 570 C C . TYR A 1 76 ? 4.110 0.168 6.081 1.00 96.50 76 TYR A C 1
ATOM 572 O O . TYR A 1 76 ? 3.297 0.759 6.794 1.00 96.50 76 TYR A O 1
ATOM 580 N N . TRP A 1 77 ? 3.957 0.068 4.757 1.00 96.81 77 TRP A N 1
ATOM 581 C CA . TRP A 1 77 ? 2.870 0.741 4.040 1.00 96.81 77 TRP A CA 1
ATOM 582 C C . TRP A 1 77 ? 1.491 0.190 4.397 1.00 96.81 77 TRP A C 1
ATOM 584 O O . TRP A 1 77 ? 0.541 0.960 4.525 1.00 96.81 77 TRP A O 1
ATOM 594 N N . ALA A 1 78 ? 1.388 -1.117 4.647 1.00 96.38 78 ALA A N 1
ATOM 595 C CA . ALA A 1 78 ? 0.182 -1.750 5.169 1.00 96.38 78 ALA A CA 1
ATOM 596 C C . ALA A 1 78 ? -0.296 -1.102 6.476 1.00 96.38 78 ALA A C 1
ATOM 598 O O . ALA A 1 78 ? -1.447 -0.673 6.586 1.00 96.38 78 ALA A O 1
ATOM 599 N N . ARG A 1 79 ? 0.609 -0.986 7.457 1.00 96.12 79 ARG A N 1
ATOM 600 C CA . ARG A 1 79 ? 0.325 -0.331 8.737 1.00 96.12 79 ARG A CA 1
ATOM 601 C C . ARG A 1 79 ? -0.023 1.139 8.535 1.00 96.12 79 ARG A C 1
ATOM 603 O O . ARG A 1 79 ? -1.067 1.580 9.006 1.00 96.12 79 ARG A O 1
ATOM 610 N N . HIS A 1 80 ? 0.814 1.866 7.801 1.00 94.81 80 HIS A N 1
ATOM 611 C CA . HIS A 1 80 ? 0.648 3.298 7.585 1.00 94.81 80 HIS A CA 1
ATOM 612 C C . HIS A 1 80 ? -0.684 3.639 6.898 1.00 94.81 80 HIS A C 1
ATOM 614 O O . HIS A 1 80 ? -1.388 4.553 7.319 1.00 94.81 80 HIS A O 1
ATOM 620 N N . GLY A 1 81 ? -1.084 2.865 5.886 1.00 93.50 81 GLY A N 1
ATOM 621 C CA . GLY A 1 81 ? -2.367 3.045 5.208 1.00 93.50 81 GLY A CA 1
ATOM 622 C C . GLY A 1 81 ? -3.564 2.823 6.136 1.00 93.50 81 GLY A C 1
ATOM 623 O O . GLY A 1 81 ? -4.526 3.590 6.100 1.00 93.50 81 GLY A O 1
ATOM 624 N N . LEU A 1 82 ? -3.507 1.813 7.012 1.00 93.25 82 LEU A N 1
ATOM 625 C CA . LEU A 1 82 ? -4.559 1.570 8.007 1.00 93.25 82 LEU A CA 1
ATOM 626 C C . LEU A 1 82 ? -4.630 2.688 9.056 1.00 93.25 82 LEU A C 1
ATOM 628 O O . LEU A 1 82 ? -5.736 3.104 9.408 1.00 93.25 82 LEU A O 1
ATOM 632 N N . GLU A 1 83 ? -3.481 3.194 9.511 1.00 92.69 83 GLU A N 1
ATOM 633 C CA . GLU A 1 83 ? -3.388 4.342 10.423 1.00 92.69 83 GLU A CA 1
ATOM 634 C C . GLU A 1 83 ? -3.987 5.609 9.797 1.00 92.69 83 GLU A C 1
ATOM 636 O O . GLU A 1 83 ? -4.784 6.288 10.439 1.00 92.69 83 GLU A O 1
ATOM 641 N N . ILE A 1 84 ? -3.672 5.899 8.528 1.00 89.69 84 ILE A N 1
ATOM 642 C CA . ILE A 1 84 ? -4.212 7.059 7.802 1.00 89.69 84 ILE A CA 1
ATOM 643 C C . ILE A 1 84 ? -5.722 6.944 7.583 1.00 89.69 84 ILE A C 1
ATOM 645 O O . ILE A 1 84 ? -6.434 7.946 7.672 1.00 89.69 84 ILE A O 1
ATOM 649 N N . LEU A 1 85 ? -6.214 5.750 7.239 1.00 88.00 85 LEU A N 1
ATOM 650 C CA . LEU A 1 85 ? -7.636 5.522 6.980 1.00 88.00 85 LEU A CA 1
ATOM 651 C C . LEU A 1 85 ? -8.497 5.816 8.210 1.00 88.00 85 LEU A C 1
ATOM 653 O O . LEU A 1 85 ? -9.638 6.247 8.055 1.00 88.00 85 LEU A O 1
ATOM 657 N N . ASP A 1 86 ? -7.970 5.531 9.404 1.00 83.88 86 ASP A N 1
ATOM 658 C CA . ASP A 1 86 ? -8.554 5.855 10.712 1.00 83.88 86 ASP A CA 1
ATOM 659 C C . ASP A 1 86 ? -10.045 5.468 10.878 1.00 83.88 86 ASP A C 1
ATOM 661 O O . ASP A 1 86 ? -10.802 6.004 11.695 1.00 83.88 86 ASP A O 1
ATOM 665 N N . THR A 1 87 ? -10.501 4.487 10.094 1.00 80.19 87 THR A N 1
ATOM 666 C CA . THR A 1 87 ? -11.858 3.951 10.188 1.00 80.19 87 THR A CA 1
ATOM 667 C C . THR A 1 87 ? -11.971 3.024 11.398 1.00 80.19 87 THR A C 1
ATOM 669 O O . THR A 1 87 ? -10.984 2.454 11.868 1.00 80.19 87 THR A O 1
ATOM 672 N N . LYS A 1 88 ? -13.197 2.783 11.887 1.00 79.00 88 LYS A N 1
ATOM 673 C CA . LYS A 1 88 ? -13.431 1.785 12.953 1.00 79.00 88 LYS A CA 1
ATOM 674 C C . LYS A 1 88 ? -12.852 0.409 12.599 1.00 79.00 88 LYS A C 1
ATOM 676 O O . LYS A 1 88 ? -12.299 -0.265 13.464 1.00 79.00 88 LYS A O 1
ATOM 681 N N . GLN A 1 89 ? -12.982 0.013 11.332 1.00 77.25 89 GLN A N 1
ATOM 682 C CA . GLN A 1 89 ? -12.460 -1.251 10.827 1.00 77.25 89 GLN A CA 1
ATOM 683 C C . GLN A 1 89 ? -10.928 -1.261 10.844 1.00 77.25 89 GLN A C 1
ATOM 685 O O . GLN A 1 89 ? -10.349 -2.212 11.360 1.00 77.25 89 GLN A O 1
ATOM 690 N N . SER A 1 90 ? -10.280 -0.193 10.367 1.00 75.06 90 SER A N 1
ATOM 691 C CA . SER A 1 90 ? -8.817 -0.067 10.378 1.00 75.06 90 SER A CA 1
ATOM 692 C C . SER A 1 90 ? -8.240 -0.157 11.795 1.00 75.06 90 SER A C 1
ATOM 694 O O . SER A 1 90 ? -7.300 -0.909 12.026 1.00 75.06 90 SER A O 1
ATOM 696 N N . ARG A 1 91 ? -8.865 0.515 12.771 1.00 79.62 91 ARG A N 1
ATOM 697 C CA . ARG A 1 91 ? -8.439 0.499 14.184 1.00 79.62 91 ARG A CA 1
ATOM 698 C C . ARG A 1 91 ? -8.579 -0.855 14.884 1.00 79.62 91 ARG A C 1
ATOM 700 O O . ARG A 1 91 ? -7.968 -1.052 15.919 1.00 79.62 91 ARG A O 1
ATOM 707 N N . THR A 1 92 ? -9.421 -1.755 14.374 1.00 84.44 92 THR A N 1
ATOM 708 C CA . THR A 1 92 ? -9.572 -3.117 14.926 1.00 84.44 92 THR A CA 1
ATOM 709 C C . THR A 1 92 ? -8.527 -4.077 14.350 1.00 84.44 92 THR A C 1
ATOM 711 O O . THR A 1 92 ? -8.317 -5.160 14.888 1.00 84.44 92 THR A O 1
ATOM 714 N N . ILE A 1 93 ? -7.929 -3.720 13.210 1.00 85.31 93 ILE A N 1
ATOM 715 C CA . ILE A 1 93 ? -6.942 -4.547 12.509 1.00 85.31 93 ILE A CA 1
ATOM 716 C C . ILE A 1 93 ? -5.529 -4.325 13.066 1.00 85.31 93 ILE A C 1
ATOM 718 O O . ILE A 1 93 ? -4.752 -5.279 13.084 1.00 85.31 93 ILE A O 1
ATOM 722 N N . LEU A 1 94 ? -5.209 -3.090 13.470 1.00 82.12 94 LEU A N 1
ATOM 723 C CA . LEU A 1 94 ? -3.957 -2.721 14.144 1.00 82.12 94 LEU A CA 1
ATOM 724 C C . LEU A 1 94 ? -3.917 -3.250 15.582 1.00 82.12 94 LEU A C 1
ATOM 726 O O . LEU A 1 94 ? -2.824 -3.705 15.987 1.00 82.12 94 LEU A O 1
#

Solvent-accessible surface area (backbone atoms only — not comparable to full-atom values): 5120 Å² total; per-residue (Å²): 112,71,41,51,71,42,94,46,68,66,47,20,53,52,36,46,58,59,45,49,82,42,17,51,84,39,41,69,61,45,53,52,49,46,73,68,48,85,78,50,67,67,57,38,42,52,38,44,43,32,45,29,63,21,68,47,79,86,38,50,67,60,27,60,58,28,56,74,45,90,49,65,68,45,23,49,31,17,49,51,21,34,64,73,51,64,38,78,68,36,65,72,73,108

pLDDT: mean 90.33, std 6.91, range [62.56, 97.12]

Mean predicted aligned error: 3.94 Å